Protein AF-A0A5S5BTJ5-F1 (afdb_monomer_lite)

Organism: NCBI:txid582686

Secondary structure (DSSP, 8-state):
--HHHHHHHHHHHIIIIITT-HHHHHHHHHHTT-HHHHHHHHHHT-HHHHHHHHHHHHS-PPPPPPPPGGG----

Foldseek 3Di:
DDLVVLVVVLVCLCVVAVVVPVLLVVCCVVVPPPVVVSLVCLCPPNPSSVVSVVSVVVNDDPPDDDDDPVPDDDD

Structure (mmCIF, N/CA/C/O backbone):
data_AF-A0A5S5BTJ5-F1
#
_entry.id   AF-A0A5S5BTJ5-F1
#
loop_
_atom_site.group_PDB
_atom_site.id
_atom_site.type_symbol
_atom_site.label_atom_id
_atom_site.label_alt_id
_atom_site.label_comp_id
_atom_site.label_asym_id
_atom_site.label_entity_id
_atom_site.label_seq_id
_atom_site.pdbx_PDB_ins_code
_atom_site.Cartn_x
_atom_site.Cartn_y
_atom_site.Cartn_z
_atom_site.occupancy
_atom_site.B_iso_or_equiv
_atom_site.auth_seq_id
_atom_site.auth_comp_id
_atom_site.auth_asym_id
_atom_site.auth_atom_id
_atom_site.pdbx_PDB_model_num
ATOM 1 N N . MET A 1 1 ? -17.817 0.610 9.868 1.00 78.19 1 MET A N 1
ATOM 2 C CA . MET A 1 1 ? -16.761 -0.400 9.992 1.00 78.19 1 MET A CA 1
ATOM 3 C C . MET A 1 1 ? -15.895 0.025 11.157 1.00 78.19 1 MET A C 1
ATOM 5 O O . MET A 1 1 ? -15.470 1.179 11.199 1.00 78.19 1 MET A O 1
ATOM 9 N N . GLU A 1 2 ? -15.743 -0.853 12.136 1.00 91.88 2 GLU A N 1
ATOM 10 C CA . GLU A 1 2 ? -14.866 -0.634 13.277 1.00 91.88 2 GLU A CA 1
ATOM 11 C C . GLU A 1 2 ? -13.406 -0.615 12.828 1.00 91.88 2 GLU A C 1
ATOM 13 O O . GLU A 1 2 ? -13.042 -1.169 11.789 1.00 91.88 2 GLU A O 1
ATOM 18 N N . ARG A 1 3 ? -12.534 0.023 13.616 1.00 92.88 3 ARG A N 1
ATOM 19 C CA . ARG A 1 3 ? -11.115 0.172 13.255 1.00 92.88 3 ARG A CA 1
ATOM 20 C C . ARG A 1 3 ? -10.452 -1.173 12.928 1.00 92.88 3 ARG A C 1
ATOM 22 O O . ARG A 1 3 ? -9.636 -1.225 12.015 1.00 92.88 3 ARG A O 1
ATOM 29 N N . LEU A 1 4 ? -10.774 -2.226 13.683 1.00 94.81 4 LEU A N 1
ATOM 30 C CA . LEU A 1 4 ? -10.215 -3.566 13.477 1.00 94.81 4 LEU A CA 1
ATOM 31 C C . LEU A 1 4 ? -10.654 -4.164 12.139 1.00 94.81 4 LEU A C 1
ATOM 33 O O . LEU A 1 4 ? -9.806 -4.597 11.374 1.00 94.81 4 LEU A O 1
ATOM 37 N N . GLU A 1 5 ? -11.938 -4.068 11.803 1.00 95.81 5 GLU A N 1
ATOM 38 C CA . GLU A 1 5 ? -12.468 -4.561 10.529 1.00 95.81 5 GLU A CA 1
ATOM 39 C C . GLU A 1 5 ? -11.812 -3.861 9.323 1.00 95.81 5 GLU A C 1
ATOM 41 O O . GLU A 1 5 ? -11.486 -4.503 8.326 1.00 95.81 5 GLU A O 1
ATOM 46 N N . VAL A 1 6 ? -11.558 -2.546 9.418 1.00 95.06 6 VAL A N 1
ATOM 47 C CA . VAL A 1 6 ? -10.836 -1.805 8.366 1.00 95.06 6 VAL A CA 1
ATOM 48 C C . VAL A 1 6 ? -9.397 -2.311 8.229 1.00 95.06 6 VAL A C 1
ATOM 50 O O . VAL A 1 6 ? -8.899 -2.450 7.112 1.00 95.06 6 VAL A O 1
ATOM 53 N N . MET A 1 7 ? -8.722 -2.591 9.348 1.00 95.44 7 MET A N 1
ATOM 54 C CA . MET A 1 7 ? -7.358 -3.129 9.342 1.00 95.44 7 MET A CA 1
ATOM 55 C C . MET A 1 7 ? -7.300 -4.544 8.760 1.00 95.44 7 MET A C 1
ATOM 57 O O . MET A 1 7 ? -6.392 -4.834 7.980 1.00 95.44 7 MET A O 1
ATOM 61 N N . ASP A 1 8 ? -8.277 -5.393 9.074 1.00 97.62 8 ASP A N 1
ATOM 62 C CA . ASP A 1 8 ? -8.378 -6.744 8.518 1.00 97.62 8 ASP A CA 1
ATOM 63 C C . ASP A 1 8 ? -8.607 -6.694 7.003 1.00 97.62 8 ASP A C 1
ATOM 65 O O . ASP A 1 8 ? -7.932 -7.391 6.247 1.00 97.62 8 ASP A O 1
ATOM 69 N N . ALA A 1 9 ? -9.485 -5.801 6.533 1.00 96.75 9 ALA A N 1
ATOM 70 C CA . ALA A 1 9 ? -9.722 -5.595 5.106 1.00 96.75 9 ALA A CA 1
ATOM 71 C C . ALA A 1 9 ? -8.468 -5.097 4.364 1.00 96.75 9 ALA A C 1
ATOM 73 O O . ALA A 1 9 ? -8.165 -5.569 3.266 1.00 96.75 9 ALA A O 1
ATOM 74 N N . ILE A 1 10 ? -7.718 -4.162 4.962 1.00 96.62 10 ILE A N 1
ATOM 75 C CA . ILE A 1 10 ? -6.440 -3.685 4.412 1.00 96.62 10 ILE A CA 1
ATOM 76 C C . ILE A 1 10 ? -5.432 -4.834 4.331 1.00 96.62 10 ILE A C 1
ATOM 78 O O . ILE A 1 10 ? -4.815 -5.025 3.284 1.00 96.62 10 ILE A O 1
ATOM 82 N N . SER A 1 11 ? -5.284 -5.603 5.411 1.00 96.88 11 SER A N 1
ATOM 83 C CA . SER A 1 11 ? -4.326 -6.711 5.487 1.00 96.88 11 SER A CA 1
ATOM 84 C C . SER A 1 11 ? -4.654 -7.786 4.451 1.00 96.88 11 SER A C 1
ATOM 86 O O . SER A 1 11 ? -3.789 -8.166 3.669 1.00 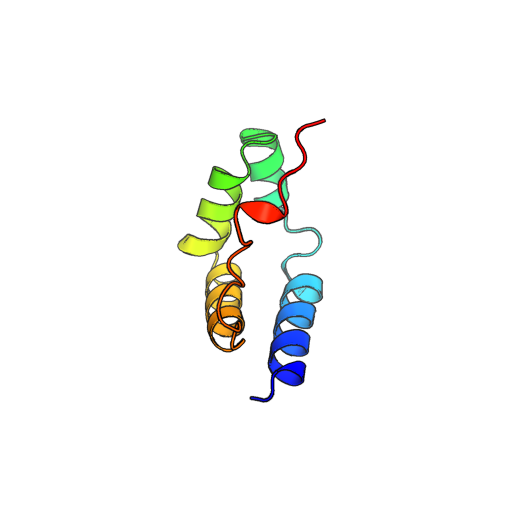96.88 11 SER A O 1
ATOM 88 N N . GLY A 1 12 ? -5.930 -8.168 4.335 1.00 97.44 12 GLY A N 1
ATOM 89 C CA . GLY A 1 12 ? -6.386 -9.127 3.331 1.00 97.44 12 GLY A CA 1
ATOM 90 C C . GLY A 1 12 ? -6.091 -8.690 1.892 1.00 97.44 12 GLY A C 1
ATOM 91 O O . GLY A 1 12 ? -5.648 -9.503 1.085 1.00 97.44 12 GLY A O 1
ATOM 92 N N . LEU A 1 13 ? -6.275 -7.406 1.557 1.00 96.00 13 LEU A N 1
ATOM 93 C CA . LEU A 1 13 ? -5.923 -6.887 0.228 1.00 96.00 13 LEU A CA 1
ATOM 94 C C . LEU A 1 13 ? -4.412 -6.900 -0.026 1.00 96.00 13 LEU A C 1
ATOM 96 O O . LEU A 1 13 ? -3.974 -7.216 -1.137 1.00 96.00 13 LEU A O 1
ATOM 100 N N . LEU A 1 14 ? -3.618 -6.548 0.985 1.00 96.12 14 LEU A N 1
ATOM 101 C CA . LEU A 1 14 ? -2.165 -6.551 0.870 1.00 96.12 14 LEU A CA 1
ATOM 102 C C . LEU A 1 14 ? -1.633 -7.968 0.646 1.00 96.1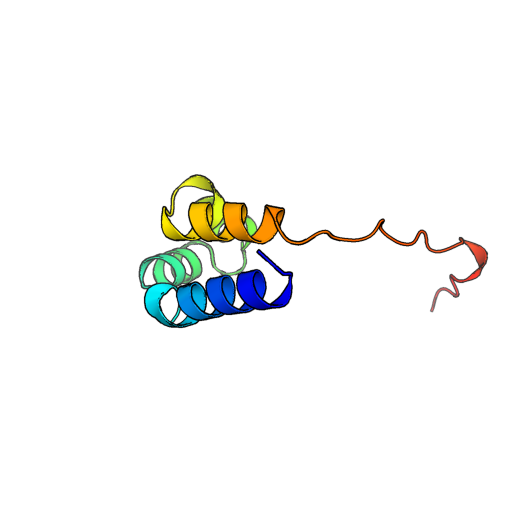2 14 LEU A C 1
ATOM 104 O O . LEU A 1 14 ? -0.846 -8.164 -0.279 1.00 96.12 14 LEU A O 1
ATOM 108 N N . ASP A 1 15 ? -2.109 -8.937 1.421 1.00 96.62 15 ASP A N 1
ATOM 109 C CA . ASP A 1 15 ? -1.656 -10.326 1.355 1.00 96.62 15 ASP A CA 1
ATOM 110 C C . ASP A 1 15 ? -2.136 -11.033 0.086 1.00 96.62 15 ASP A C 1
ATOM 112 O O . ASP A 1 15 ? -1.369 -11.748 -0.555 1.00 96.62 15 ASP A O 1
ATOM 116 N N . ALA A 1 16 ? -3.390 -10.814 -0.318 1.00 95.19 16 ALA A N 1
ATOM 117 C CA . ALA A 1 16 ? -3.958 -11.505 -1.472 1.00 95.19 16 ALA A CA 1
ATOM 118 C C . ALA A 1 16 ? -3.490 -10.929 -2.815 1.00 95.19 16 ALA A C 1
ATOM 120 O O . ALA A 1 16 ? -3.432 -11.663 -3.801 1.00 95.19 16 ALA A O 1
ATOM 121 N N . VAL A 1 17 ? -3.211 -9.619 -2.884 1.00 94.62 17 VAL A N 1
ATOM 122 C CA . VAL A 1 17 ? -3.015 -8.931 -4.173 1.00 94.62 17 VAL A CA 1
ATOM 123 C C . VAL A 1 17 ? -1.696 -8.176 -4.270 1.00 94.62 17 VAL A C 1
ATOM 125 O O . VAL A 1 17 ? -1.077 -8.147 -5.333 1.00 94.62 17 VAL A O 1
ATOM 128 N N . CYS A 1 18 ? -1.253 -7.517 -3.198 1.00 94.94 18 CYS A N 1
ATOM 129 C CA . CYS A 1 18 ? -0.013 -6.738 -3.244 1.00 94.94 18 CYS A CA 1
ATOM 130 C C . CYS A 1 18 ? 1.236 -7.578 -2.946 1.00 94.94 18 CYS A C 1
ATOM 132 O O . CYS A 1 18 ? 2.343 -7.172 -3.321 1.00 94.94 18 CYS A O 1
ATOM 134 N N . TRP A 1 19 ? 1.082 -8.727 -2.287 1.00 94.25 19 TRP A N 1
ATOM 135 C CA . TRP A 1 19 ? 2.157 -9.686 -2.079 1.00 94.25 19 TRP A CA 1
ATOM 136 C C . TRP A 1 19 ? 2.639 -1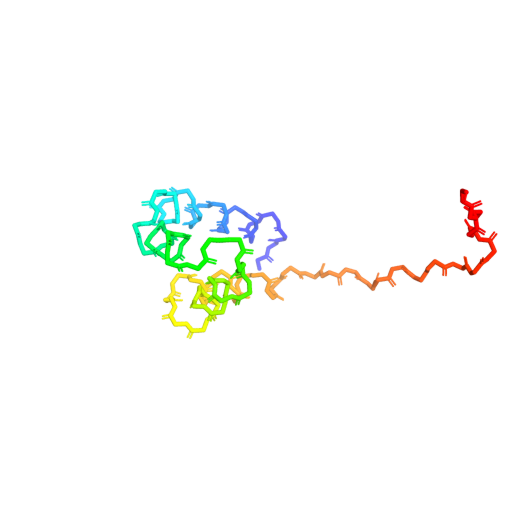0.234 -3.426 1.00 94.25 19 TRP A C 1
ATOM 138 O O . TRP A 1 19 ? 1.862 -10.770 -4.207 1.00 94.25 19 TRP A O 1
ATOM 148 N N . GLY A 1 20 ? 3.926 -10.045 -3.729 1.00 93.00 20 GLY A N 1
ATOM 149 C CA . GLY A 1 20 ? 4.491 -10.433 -5.027 1.00 93.00 20 GLY A CA 1
ATOM 150 C C . GLY A 1 20 ? 3.961 -9.636 -6.227 1.00 93.00 20 GLY A C 1
ATOM 151 O O . GLY A 1 20 ? 4.027 -10.123 -7.351 1.00 93.00 20 GLY A O 1
ATOM 152 N N . CYS A 1 21 ? 3.418 -8.428 -6.022 1.00 95.75 21 CYS A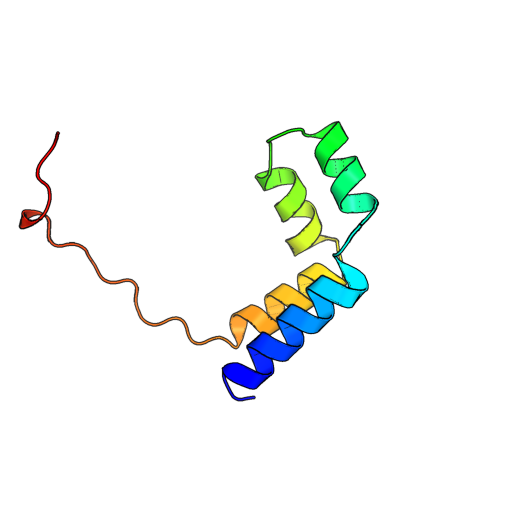 N 1
ATOM 153 C CA . CYS A 1 21 ? 2.920 -7.594 -7.117 1.00 95.75 21 CYS A CA 1
ATOM 154 C C . CYS A 1 21 ? 4.025 -7.280 -8.144 1.00 95.75 21 CYS A C 1
ATOM 156 O O . CYS A 1 21 ? 4.883 -6.424 -7.912 1.00 95.75 21 CYS A O 1
ATOM 158 N N . GLU A 1 22 ? 3.948 -7.915 -9.316 1.00 95.56 22 GLU A N 1
ATOM 159 C CA . GLU A 1 22 ? 4.944 -7.779 -10.384 1.00 95.56 22 GLU A CA 1
ATOM 160 C C . GLU A 1 22 ? 5.125 -6.331 -10.843 1.00 95.56 22 GLU A C 1
ATOM 162 O O . GLU A 1 22 ? 6.248 -5.886 -11.072 1.00 95.56 22 GLU A O 1
ATOM 167 N N . THR A 1 23 ? 4.038 -5.559 -10.930 1.00 94.50 23 THR A N 1
ATOM 168 C CA . THR A 1 23 ? 4.109 -4.141 -11.301 1.00 94.50 23 THR A CA 1
ATOM 169 C C . THR A 1 23 ? 4.912 -3.343 -10.280 1.00 94.50 23 THR A C 1
ATOM 171 O O . THR A 1 23 ? 5.743 -2.516 -10.656 1.00 94.50 23 THR A O 1
ATOM 174 N N . ARG A 1 24 ? 4.715 -3.605 -8.981 1.00 93.31 24 ARG A N 1
ATOM 175 C CA . ARG A 1 24 ? 5.500 -2.964 -7.920 1.00 93.31 24 ARG A CA 1
ATOM 176 C C . ARG A 1 24 ? 6.972 -3.353 -8.035 1.00 93.31 24 ARG A C 1
ATOM 178 O O . ARG A 1 24 ? 7.830 -2.484 -7.913 1.00 93.31 24 ARG A O 1
ATOM 185 N N . ASP A 1 25 ? 7.267 -4.612 -8.338 1.00 94.31 25 ASP A N 1
ATOM 186 C CA . ASP A 1 25 ? 8.638 -5.096 -8.517 1.00 94.31 25 ASP A CA 1
ATOM 187 C C . ASP A 1 25 ? 9.319 -4.497 -9.754 1.00 94.31 25 ASP A C 1
ATOM 189 O O . ASP A 1 25 ? 10.493 -4.123 -9.706 1.00 94.31 25 ASP A O 1
ATOM 193 N N . GLN A 1 26 ? 8.593 -4.340 -10.861 1.00 95.12 26 GLN A N 1
ATOM 194 C CA . GLN A 1 26 ? 9.085 -3.666 -12.064 1.00 95.12 26 GLN A CA 1
ATOM 195 C C . GLN A 1 26 ? 9.358 -2.182 -11.804 1.00 95.12 26 GLN A C 1
ATOM 197 O O . GLN A 1 26 ? 10.413 -1.672 -12.187 1.00 95.12 26 GLN A O 1
ATOM 202 N N . LEU A 1 27 ? 8.450 -1.494 -11.107 1.00 94.06 27 LEU A N 1
ATOM 203 C CA . LEU A 1 27 ? 8.637 -0.098 -10.713 1.00 94.06 27 LEU A CA 1
ATOM 204 C C . LEU A 1 27 ? 9.815 0.060 -9.745 1.00 94.06 27 LEU A C 1
ATOM 206 O O . LEU A 1 27 ? 10.610 0.982 -9.918 1.00 94.06 27 LEU A O 1
ATOM 210 N N . ASN A 1 28 ? 9.990 -0.865 -8.796 1.00 93.12 28 ASN A N 1
ATOM 211 C CA . ASN A 1 28 ? 11.174 -0.937 -7.933 1.00 93.12 28 ASN A CA 1
ATOM 212 C C . ASN A 1 28 ? 12.458 -1.102 -8.756 1.00 93.12 28 ASN A C 1
ATOM 214 O O . ASN A 1 28 ? 13.439 -0.409 -8.510 1.00 93.12 28 ASN A O 1
ATOM 218 N N . LYS A 1 29 ? 12.473 -1.963 -9.779 1.00 93.94 29 LYS A N 1
ATOM 219 C CA . LYS A 1 29 ? 13.644 -2.112 -10.665 1.00 93.94 29 LYS A CA 1
ATOM 220 C C . LYS A 1 29 ? 13.926 -0.838 -11.468 1.00 93.94 29 LYS A C 1
ATOM 222 O O . LYS A 1 29 ? 15.082 -0.439 -11.596 1.00 93.94 29 LYS A O 1
ATOM 227 N N . MET A 1 30 ? 12.883 -0.184 -11.983 1.00 94.44 30 MET A N 1
ATOM 228 C CA . MET A 1 30 ? 12.997 1.010 -12.829 1.00 94.44 30 MET A CA 1
ATOM 229 C C . MET A 1 30 ? 13.398 2.262 -12.042 1.00 94.44 30 MET A C 1
ATOM 231 O O . MET A 1 30 ? 14.185 3.082 -12.514 1.00 94.44 30 MET A O 1
ATOM 235 N N . HIS A 1 31 ? 12.830 2.440 -10.853 1.00 92.81 31 HIS A N 1
ATOM 236 C CA . HIS A 1 31 ? 12.981 3.647 -10.047 1.00 92.81 31 HIS A CA 1
ATOM 237 C C . HIS A 1 31 ? 13.864 3.445 -8.818 1.00 92.81 31 HIS A C 1
ATOM 239 O O . HIS A 1 31 ? 14.133 4.418 -8.119 1.00 92.81 31 HIS A O 1
ATOM 245 N N . ARG A 1 32 ? 14.360 2.228 -8.567 1.00 89.19 32 ARG A N 1
ATOM 246 C CA . ARG A 1 32 ? 15.176 1.879 -7.396 1.00 89.19 32 ARG A CA 1
ATOM 247 C C . ARG A 1 32 ? 14.505 2.396 -6.119 1.00 89.19 32 ARG A C 1
ATOM 249 O O . ARG A 1 32 ? 13.328 2.146 -5.895 1.00 89.19 32 ARG A O 1
ATOM 256 N N . SER A 1 33 ? 15.225 3.178 -5.323 1.00 85.00 33 SER A N 1
ATOM 257 C CA . SER A 1 33 ? 14.761 3.710 -4.041 1.00 85.00 33 SER A CA 1
ATOM 258 C C . SER A 1 33 ? 13.893 4.973 -4.155 1.00 85.00 33 SER A C 1
ATOM 260 O O . SER A 1 33 ? 13.637 5.631 -3.149 1.00 85.00 33 SER A O 1
ATOM 262 N N . HIS A 1 34 ? 13.440 5.364 -5.353 1.00 90.94 34 HIS A N 1
ATOM 263 C CA . HIS A 1 34 ? 12.535 6.507 -5.521 1.00 90.94 34 HIS A CA 1
ATOM 264 C C . HIS A 1 34 ? 11.079 6.112 -5.218 1.00 90.94 34 HIS A C 1
ATOM 266 O O . HIS A 1 34 ? 10.211 6.156 -6.096 1.00 90.94 34 HIS A O 1
ATOM 272 N N . TYR A 1 35 ? 10.808 5.764 -3.957 1.00 90.50 35 TYR A N 1
ATOM 273 C CA . TYR A 1 35 ? 9.509 5.261 -3.494 1.00 90.50 35 TYR A CA 1
ATOM 274 C C . TYR A 1 35 ? 8.342 6.200 -3.808 1.00 90.50 35 TYR A C 1
ATOM 276 O O . TYR A 1 35 ? 7.289 5.728 -4.212 1.00 90.50 35 TYR A O 1
ATOM 284 N N . ALA A 1 36 ? 8.551 7.522 -3.810 1.00 93.25 36 ALA A N 1
ATOM 285 C CA . ALA A 1 36 ? 7.518 8.488 -4.195 1.00 93.25 36 ALA A CA 1
ATOM 286 C C . ALA A 1 36 ? 6.919 8.240 -5.598 1.00 93.25 36 ALA A C 1
ATOM 288 O O . ALA A 1 36 ? 5.743 8.524 -5.831 1.00 93.25 36 ALA A O 1
ATOM 289 N N . LYS A 1 37 ? 7.702 7.701 -6.546 1.00 92.12 37 LYS A N 1
ATOM 290 C CA . LYS A 1 37 ? 7.201 7.340 -7.885 1.00 92.12 37 LYS A CA 1
ATOM 291 C C . LYS A 1 37 ? 6.359 6.066 -7.844 1.00 92.12 37 LYS A C 1
ATOM 293 O O . LYS A 1 37 ? 5.314 6.007 -8.487 1.00 92.12 37 LYS A O 1
ATOM 298 N N . ILE A 1 38 ? 6.803 5.084 -7.067 1.00 93.44 38 ILE A N 1
ATOM 299 C CA . ILE A 1 38 ? 6.149 3.782 -6.897 1.00 93.44 38 ILE A CA 1
ATOM 300 C C . ILE A 1 38 ? 4.827 3.967 -6.151 1.00 93.44 38 ILE A C 1
ATOM 302 O O . ILE A 1 38 ? 3.772 3.599 -6.661 1.00 93.44 38 ILE A O 1
ATOM 306 N N . ASP A 1 39 ? 4.862 4.660 -5.017 1.00 92.69 39 ASP A N 1
ATOM 307 C CA . ASP A 1 39 ? 3.684 5.059 -4.250 1.00 92.69 39 ASP A CA 1
ATOM 308 C C . ASP A 1 39 ? 2.760 5.932 -5.095 1.00 92.69 39 ASP A C 1
ATOM 310 O O . ASP A 1 39 ? 1.542 5.786 -5.061 1.00 92.69 39 ASP A O 1
ATOM 314 N N . GLY A 1 40 ? 3.329 6.823 -5.910 1.00 95.25 40 GLY A N 1
ATOM 315 C CA . GLY A 1 40 ? 2.579 7.647 -6.847 1.00 95.25 40 GLY A CA 1
ATOM 316 C C . GLY A 1 40 ? 1.803 6.836 -7.886 1.00 95.25 40 GLY A C 1
ATOM 317 O O . GLY A 1 40 ? 0.721 7.268 -8.287 1.00 95.25 40 GLY A O 1
ATOM 318 N N . TYR A 1 41 ? 2.322 5.688 -8.324 1.00 95.44 41 TYR A N 1
ATOM 319 C CA . TYR A 1 41 ? 1.589 4.741 -9.163 1.00 95.44 41 TYR A CA 1
ATOM 320 C C . TYR A 1 41 ? 0.535 3.990 -8.344 1.00 95.44 41 TYR A C 1
ATOM 322 O O . TYR A 1 41 ? -0.643 4.022 -8.700 1.00 95.44 41 TYR A O 1
ATOM 330 N N . CYS A 1 42 ? 0.925 3.383 -7.219 1.00 95.56 42 CYS A N 1
ATOM 331 C CA . CYS A 1 42 ? 0.021 2.605 -6.372 1.00 95.56 42 CYS A CA 1
ATOM 332 C C . CYS A 1 42 ? -1.195 3.433 -5.932 1.00 95.56 42 CYS A C 1
ATOM 334 O O . CYS A 1 42 ? -2.329 3.000 -6.080 1.00 95.56 42 CYS A O 1
ATOM 336 N N . ASN A 1 43 ? -0.983 4.666 -5.482 1.00 94.31 43 ASN A N 1
ATOM 337 C CA . ASN A 1 43 ? -2.048 5.512 -4.950 1.00 94.31 43 ASN A CA 1
ATOM 338 C C . ASN A 1 43 ? -2.955 6.130 -6.026 1.00 94.31 43 ASN A C 1
ATOM 340 O O . ASN A 1 43 ? -4.085 6.496 -5.714 1.00 94.31 43 ASN A O 1
ATOM 344 N N . ARG A 1 44 ? -2.473 6.312 -7.266 1.00 94.06 44 ARG A N 1
ATOM 345 C CA . ARG A 1 44 ? -3.209 7.068 -8.304 1.00 94.06 44 ARG A CA 1
ATOM 346 C C . ARG A 1 44 ? -3.676 6.224 -9.479 1.00 94.06 44 ARG A C 1
ATOM 348 O O . ARG A 1 44 ? -4.693 6.554 -10.073 1.00 94.06 44 ARG A O 1
ATOM 355 N N . GLN A 1 45 ? -2.957 5.160 -9.817 1.00 95.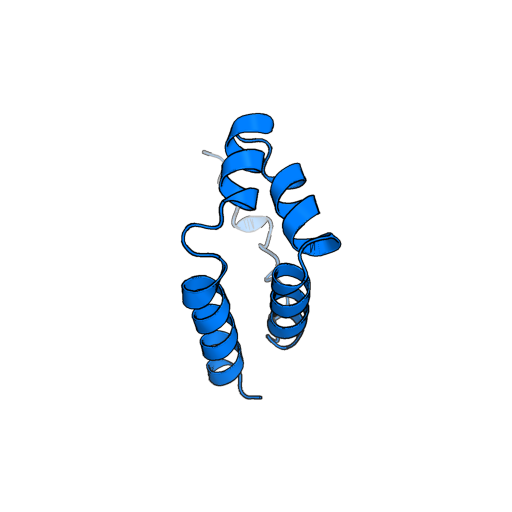81 45 GLN A N 1
ATOM 356 C CA . GLN A 1 45 ? -3.193 4.366 -11.026 1.00 95.81 45 GLN A CA 1
ATOM 357 C C . GLN A 1 45 ? -3.611 2.927 -10.715 1.00 95.81 45 GLN A C 1
ATOM 359 O O . GLN A 1 45 ? -4.409 2.362 -11.454 1.00 95.81 45 GLN A O 1
ATOM 364 N N . CYS A 1 46 ? -3.109 2.333 -9.629 1.00 96.25 46 CYS A N 1
ATOM 365 C CA . CYS A 1 46 ? -3.479 0.971 -9.249 1.00 96.25 46 CYS A CA 1
ATOM 366 C C . CYS A 1 46 ? -4.892 0.937 -8.629 1.00 96.25 46 CYS A C 1
ATOM 368 O O . CYS A 1 46 ? -5.102 1.580 -7.596 1.00 96.25 46 CYS A O 1
ATOM 370 N N . PRO A 1 47 ? -5.846 0.153 -9.174 1.00 96.06 47 PRO A N 1
ATOM 371 C CA . PRO A 1 47 ? -7.189 0.037 -8.600 1.00 96.06 47 PRO A CA 1
ATOM 372 C C . PRO A 1 47 ? -7.181 -0.439 -7.142 1.00 96.06 47 PRO A C 1
ATOM 374 O O . PRO A 1 47 ? -7.900 0.100 -6.305 1.00 96.06 47 PRO A O 1
ATOM 377 N N . VAL A 1 48 ? -6.311 -1.399 -6.810 1.00 96.50 48 VAL A N 1
ATOM 378 C CA . VAL A 1 48 ? -6.158 -1.923 -5.441 1.00 96.50 48 VAL A CA 1
ATOM 379 C C . VAL A 1 48 ? -5.584 -0.857 -4.514 1.00 96.50 48 VAL A C 1
ATOM 381 O O . VAL A 1 48 ? -6.048 -0.693 -3.392 1.00 96.50 48 VAL A O 1
ATOM 384 N N . GLY A 1 49 ? -4.615 -0.067 -4.981 1.00 96.44 49 GLY A N 1
ATOM 385 C CA . GLY A 1 49 ? -4.059 1.019 -4.175 1.00 96.44 49 GLY A CA 1
ATOM 386 C C . GLY A 1 49 ? -5.060 2.150 -3.919 1.00 96.44 49 GLY A C 1
ATOM 387 O O . GLY A 1 49 ? -5.082 2.709 -2.824 1.00 96.44 49 GLY A O 1
ATOM 388 N N . GLN A 1 50 ? -5.964 2.430 -4.862 1.00 96.56 50 GLN A N 1
ATOM 389 C CA . GLN A 1 50 ? -7.088 3.344 -4.628 1.00 96.56 50 GLN A CA 1
ATOM 390 C C . GLN A 1 50 ? -8.073 2.788 -3.582 1.00 96.56 50 GLN A C 1
ATOM 392 O O . GLN A 1 50 ? -8.558 3.539 -2.731 1.00 96.56 50 GLN A O 1
ATOM 397 N N . GLN A 1 51 ? -8.339 1.478 -3.594 1.00 96.44 51 GLN A N 1
ATOM 398 C CA . GLN A 1 51 ? -9.157 0.821 -2.565 1.00 96.44 51 GLN A CA 1
ATOM 399 C C . GLN A 1 51 ? -8.494 0.893 -1.184 1.00 96.44 51 GLN A C 1
ATOM 401 O O . GLN A 1 51 ? -9.148 1.282 -0.217 1.00 96.44 51 GLN A O 1
ATOM 406 N N . LEU A 1 52 ? -7.190 0.612 -1.101 1.00 96.25 52 LEU A N 1
ATOM 407 C CA . LEU A 1 52 ? -6.404 0.745 0.129 1.00 96.25 52 LEU A CA 1
ATOM 408 C C . LEU A 1 52 ? -6.447 2.178 0.674 1.00 96.25 52 LEU A C 1
ATOM 410 O O . LEU A 1 52 ? -6.644 2.374 1.870 1.00 96.25 52 LEU A O 1
ATOM 414 N N . GLN A 1 53 ? -6.342 3.189 -0.193 1.00 94.69 53 GLN A N 1
ATOM 415 C CA . GLN A 1 53 ? -6.513 4.594 0.192 1.00 94.69 53 GLN A CA 1
ATOM 416 C C . GLN A 1 53 ? -7.912 4.878 0.754 1.00 94.69 53 GLN A C 1
ATOM 418 O O . GLN A 1 53 ? -8.046 5.589 1.749 1.00 94.69 53 GLN A O 1
ATOM 423 N N . SER A 1 54 ? -8.957 4.318 0.144 1.00 94.62 54 SER A N 1
ATOM 424 C CA . SER A 1 54 ? -10.334 4.484 0.620 1.00 94.62 54 SER A CA 1
ATOM 425 C C . SER A 1 54 ? -10.550 3.844 1.995 1.00 94.62 54 SER A C 1
ATOM 427 O O . SER A 1 54 ? -11.136 4.470 2.879 1.00 94.62 54 SER A O 1
ATOM 429 N N . LEU A 1 55 ? -10.019 2.637 2.219 1.00 94.75 55 LEU A N 1
ATOM 430 C CA . LEU A 1 55 ? -10.035 1.976 3.528 1.00 94.75 55 LEU A CA 1
ATOM 431 C C . LEU A 1 55 ? -9.227 2.767 4.562 1.00 94.75 55 LEU A C 1
ATOM 433 O O . LEU A 1 55 ? -9.722 3.046 5.650 1.00 94.75 55 LEU A O 1
ATOM 437 N N . GLY A 1 56 ? -8.024 3.221 4.207 1.00 92.94 56 GLY A N 1
ATOM 438 C CA . GLY A 1 56 ? -7.164 4.003 5.095 1.00 92.94 56 GLY A CA 1
ATOM 439 C C . GLY A 1 56 ? -7.820 5.293 5.593 1.00 92.94 56 GLY A C 1
ATOM 440 O O . GLY A 1 56 ? -7.666 5.644 6.758 1.00 92.94 56 GLY A O 1
ATOM 441 N N . ARG A 1 57 ? -8.628 5.967 4.763 1.00 92.44 57 ARG A N 1
ATOM 442 C CA . ARG A 1 57 ? -9.391 7.164 5.173 1.00 92.44 57 ARG A CA 1
ATOM 443 C C . ARG A 1 57 ? -10.458 6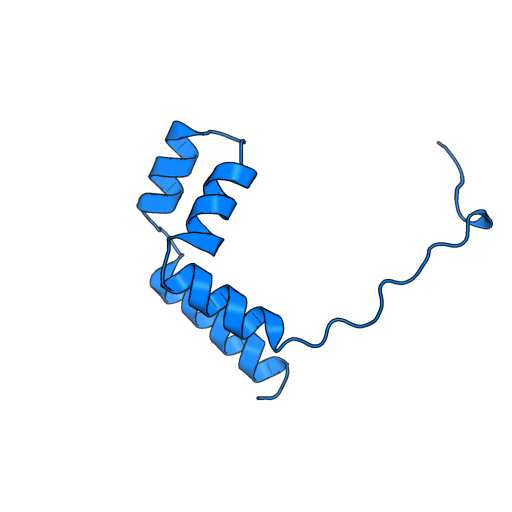.886 6.233 1.00 92.44 57 ARG A C 1
ATOM 445 O O . ARG A 1 57 ? -10.879 7.814 6.917 1.00 92.44 57 ARG A O 1
ATOM 452 N N . GLN A 1 58 ? -10.904 5.639 6.371 1.00 93.31 58 GLN A N 1
ATOM 453 C CA . GLN A 1 58 ? -11.857 5.241 7.411 1.00 93.31 58 GLN A CA 1
ATOM 454 C C . GLN A 1 58 ? -11.173 5.064 8.773 1.00 93.31 58 GLN A C 1
ATOM 456 O O . GLN A 1 58 ? -11.836 5.106 9.811 1.00 93.31 58 GLN A O 1
ATOM 461 N N . LEU A 1 59 ? -9.844 4.915 8.793 1.00 90.44 59 LEU A N 1
ATOM 462 C CA . LEU A 1 59 ? -9.068 4.913 10.023 1.00 90.44 59 LEU A CA 1
ATOM 463 C C . LEU A 1 59 ? -9.008 6.344 10.567 1.00 90.44 59 LEU A C 1
ATOM 465 O O . LEU A 1 59 ? -8.310 7.205 10.035 1.00 90.44 59 LEU A O 1
ATOM 469 N N . LYS A 1 60 ? -9.739 6.608 11.654 1.00 78.44 60 LYS A N 1
ATOM 470 C CA . LYS A 1 60 ? -9.624 7.869 12.395 1.00 78.44 60 LYS A CA 1
ATOM 471 C C . LYS A 1 60 ? -8.217 7.956 12.989 1.00 78.44 60 LYS A C 1
ATOM 473 O O . LYS A 1 60 ? -7.915 7.285 13.975 1.00 78.44 60 LYS A O 1
ATOM 478 N N . ILE A 1 61 ? -7.352 8.760 12.383 1.00 73.12 61 ILE A N 1
ATOM 479 C CA . ILE A 1 61 ? -6.057 9.108 12.964 1.00 73.12 61 ILE A CA 1
ATOM 480 C C . ILE A 1 61 ? -6.326 10.243 13.954 1.00 73.12 61 ILE A C 1
ATOM 482 O O . ILE A 1 61 ? -6.943 11.246 13.591 1.00 73.12 61 ILE A O 1
ATOM 486 N N . GLY A 1 62 ? -5.927 10.067 15.215 1.00 70.12 62 GLY A N 1
ATOM 487 C CA . GLY A 1 62 ? -5.989 11.149 16.197 1.00 70.12 62 GLY A CA 1
ATOM 488 C C . GLY A 1 62 ? -5.146 12.351 15.750 1.00 70.12 62 GLY A C 1
ATOM 489 O O . GLY A 1 62 ? -4.283 12.204 14.878 1.00 70.12 62 GLY A O 1
ATOM 490 N N . PRO A 1 63 ? -5.371 13.543 16.325 1.00 76.31 63 PRO A N 1
ATOM 491 C CA . PRO A 1 63 ? -4.537 14.700 16.031 1.00 76.31 63 PRO A CA 1
ATOM 492 C C . PRO A 1 63 ? -3.063 14.354 16.270 1.00 76.31 63 PRO A C 1
ATOM 494 O O . PRO A 1 63 ? -2.717 13.658 17.229 1.00 76.31 63 PRO A O 1
ATOM 497 N N . ARG A 1 64 ? -2.192 14.827 15.374 1.00 76.06 64 ARG A N 1
ATOM 498 C CA . ARG A 1 64 ? -0.743 14.707 15.550 1.00 76.06 64 ARG A CA 1
ATOM 499 C C . ARG A 1 64 ? -0.394 15.412 16.865 1.00 76.06 64 ARG A C 1
ATOM 501 O O . ARG A 1 64 ? -0.741 16.581 17.016 1.00 76.06 64 ARG A O 1
ATOM 508 N N . LYS A 1 65 ? 0.245 14.717 17.811 1.00 78.88 65 LYS A N 1
ATOM 509 C CA . LYS A 1 65 ? 0.784 15.382 19.004 1.00 78.88 65 LYS A CA 1
ATOM 510 C C . LYS A 1 65 ? 1.849 16.373 18.538 1.00 78.88 65 LYS A C 1
ATOM 512 O O . LYS A 1 65 ? 2.733 15.993 17.770 1.00 78.88 65 LYS A O 1
ATOM 517 N N . LEU A 1 66 ? 1.717 17.629 18.949 1.00 78.69 66 LEU A N 1
ATOM 518 C CA . LEU A 1 66 ? 2.807 18.591 18.862 1.00 78.69 66 LEU A CA 1
ATOM 519 C C . LEU A 1 66 ? 3.856 18.166 19.897 1.00 78.69 66 LEU A C 1
ATOM 521 O O . LEU A 1 66 ? 3.487 17.763 20.998 1.00 78.69 66 LEU A O 1
ATOM 525 N N . ILE A 1 67 ? 5.125 18.177 19.503 1.00 78.88 67 ILE A N 1
ATOM 526 C CA . ILE A 1 67 ? 6.246 18.057 20.436 1.00 78.88 67 ILE A CA 1
ATOM 527 C C . ILE A 1 67 ? 6.508 19.487 20.908 1.00 78.88 67 ILE A C 1
ATOM 529 O O . ILE A 1 67 ? 6.637 20.377 20.065 1.00 78.88 67 ILE A O 1
ATOM 533 N N . GLU A 1 68 ? 6.486 19.721 22.217 1.00 78.31 68 GLU A N 1
ATOM 534 C CA . GLU A 1 68 ? 6.840 21.023 22.789 1.00 78.31 68 GLU A CA 1
ATOM 535 C C . GLU A 1 68 ? 8.357 21.231 22.607 1.00 78.31 68 GLU A C 1
ATOM 537 O O . GLU A 1 68 ? 9.131 20.284 22.753 1.00 78.31 68 GLU A O 1
ATOM 542 N N . GLU A 1 69 ? 8.785 22.437 22.208 1.00 65.88 69 GLU A N 1
ATOM 543 C CA . GLU A 1 69 ? 10.187 22.745 21.842 1.00 65.88 69 GLU A CA 1
ATOM 544 C C . GLU A 1 69 ? 11.189 22.421 22.970 1.00 65.88 69 GLU A C 1
ATOM 546 O O . GLU A 1 69 ? 12.365 22.166 22.709 1.00 65.88 69 GLU A O 1
ATOM 551 N N . ASP A 1 70 ? 10.697 22.345 24.203 1.00 66.19 70 ASP A N 1
ATOM 552 C CA . ASP A 1 70 ? 11.440 22.112 25.439 1.00 66.19 70 ASP A CA 1
ATOM 553 C C . ASP A 1 70 ? 11.970 20.667 25.581 1.00 66.19 70 ASP A C 1
ATOM 555 O O . ASP A 1 70 ? 12.832 20.408 26.419 1.00 66.19 70 ASP A O 1
ATOM 559 N N . GLU A 1 71 ? 11.484 19.718 24.767 1.00 62.12 71 GLU A N 1
ATOM 560 C CA . GLU A 1 71 ? 11.943 18.315 24.754 1.00 62.12 71 GLU A CA 1
ATOM 561 C C . GLU A 1 71 ? 13.100 18.057 23.764 1.00 62.12 71 GLU A C 1
ATOM 563 O O . GLU A 1 71 ? 13.582 16.925 23.646 1.00 62.12 71 GLU A O 1
ATOM 568 N N . TYR A 1 72 ? 13.561 19.074 23.025 1.00 66.88 72 TYR A N 1
ATOM 569 C CA . TYR A 1 72 ? 14.661 18.921 22.070 1.00 66.88 72 TYR A CA 1
ATOM 570 C C . TYR A 1 72 ? 16.029 19.086 22.751 1.00 66.88 72 TYR A C 1
ATOM 572 O O . TYR A 1 72 ? 16.562 20.190 22.849 1.00 66.88 72 TYR A O 1
ATOM 580 N N . GLU A 1 73 ? 16.639 17.972 23.163 1.00 66.81 73 GLU A N 1
ATOM 581 C CA . GLU A 1 73 ? 18.084 17.909 23.415 1.00 66.81 73 GLU A CA 1
ATOM 582 C C . GLU A 1 73 ? 18.816 17.549 22.106 1.00 66.81 73 GLU A C 1
ATOM 584 O O . GLU A 1 73 ? 18.747 16.398 21.661 1.00 66.81 73 GLU A O 1
ATOM 589 N N . PRO A 1 74 ? 19.506 18.498 21.441 1.00 68.94 74 PRO A N 1
ATOM 590 C CA . PRO A 1 74 ? 20.369 18.160 20.317 1.00 68.94 74 PRO A CA 1
ATOM 591 C C . PRO A 1 74 ? 21.547 17.303 20.800 1.00 68.94 74 PRO A C 1
ATOM 593 O O . PRO A 1 74 ? 22.223 17.661 21.765 1.00 68.94 74 PRO A O 1
ATOM 596 N N . ALA A 1 75 ? 21.778 16.185 20.108 1.00 66.81 75 ALA A N 1
ATOM 597 C CA . ALA A 1 75 ? 22.946 15.321 20.287 1.00 66.81 75 ALA A CA 1
ATOM 598 C C . ALA A 1 75 ? 24.246 15.967 19.782 1.00 66.81 75 ALA A C 1
ATOM 600 O O . ALA A 1 75 ? 24.182 16.747 18.800 1.00 66.81 75 ALA A O 1
#

pLDDT: mean 89.4, std 9.79, range [62.12, 97.62]

Radius of gyration: 16.78 Å; chains: 1; bounding box: 40×34×38 Å

InterPro domains:
  IPR019718 Protein of unknown function DUF2602 [PF10782] (1-60)

Sequence (75 aa):
MERLEVMDAISGLLDAVCWGCETRDQLNKMHRSHYAKIDGYCNRQCPVGQQLQSLGRQLKIGPRKLIEEDEYEPA